Protein AF-A0AAW7JQ39-F1 (afdb_monomer)

Foldseek 3Di:
DDPPPPPDDPPLVVQQVVQQVVQVVVQLVCCQPVVADFKWKWFAAPVGIDIGGADDPDPVSRLVVVLVVCLVVVGQKMWTWHWDWDQDPVGIFIWIWIWMGGLPDQKTWIKIWTWDDDPGIDIDPDIDGPDIDGDSNNVNVD

Mean predicted aligned error: 6.23 Å

Solvent-accessible surface area (backbone atoms only — not comparable to full-atom values): 7954 Å² total; per-residue (Å²): 140,80,84,78,74,84,75,89,79,62,59,58,68,50,39,33,49,50,19,44,54,50,39,53,54,51,52,50,49,34,38,70,74,67,72,48,69,76,32,32,33,26,34,20,48,100,90,49,72,50,80,46,77,42,84,57,95,44,71,70,47,26,55,49,48,52,42,57,47,48,68,71,68,58,41,51,12,37,12,39,35,38,76,50,70,45,85,48,98,93,44,78,40,45,21,44,37,32,45,31,29,35,55,88,33,62,50,11,40,32,33,36,34,45,38,46,85,66,101,56,76,48,67,52,96,63,68,45,77,81,48,72,45,76,12,68,50,57,70,63,80,114

pLDDT: mean 87.96, std 15.37, range [36.03, 98.56]

Organism: NCBI:txid1720204

Secondary structure (DSSP, 8-state):
----------HHHHHHHHHHHHHHHHHHHHHHHHSS---EEEEEETTEEEEEE---SSHHHHHHHHHHHHHHH--SEEEEEEEEEEEETTEEEEEEEEEEEETT-SEEEEEEEEEE-SSS-EE-SS-EEEEEEE-TTTTT--

Structure (mmCIF, N/CA/C/O backbone):
data_AF-A0AAW7JQ39-F1
#
_entry.id   AF-A0AAW7JQ39-F1
#
loop_
_atom_site.group_PDB
_atom_site.id
_atom_site.type_symbol
_atom_site.label_atom_id
_atom_site.label_alt_id
_atom_site.label_comp_id
_atom_site.label_asym_id
_atom_site.label_entity_id
_atom_site.label_seq_id
_atom_site.pdbx_PDB_ins_code
_atom_site.Cartn_x
_atom_site.Cartn_y
_atom_site.Cartn_z
_atom_site.occupancy
_atom_site.B_iso_or_equiv
_atom_site.auth_seq_id
_atom_site.auth_comp_id
_atom_site.auth_asym_id
_atom_site.auth_atom_id
_atom_site.pdbx_PDB_model_num
ATOM 1 N N . MET A 1 1 ? -36.340 26.560 15.152 1.00 40.34 1 MET A N 1
ATOM 2 C CA . MET A 1 1 ? -34.928 26.516 15.577 1.00 40.34 1 MET A CA 1
ATOM 3 C C . MET A 1 1 ? -34.627 25.058 15.888 1.00 40.34 1 MET A C 1
ATOM 5 O O . MET A 1 1 ? -34.930 24.606 16.980 1.00 40.34 1 MET A O 1
ATOM 9 N N . TYR A 1 2 ? -34.197 24.289 14.887 1.00 36.03 2 TYR A N 1
ATOM 10 C CA . TYR A 1 2 ? -33.828 22.885 15.074 1.00 36.03 2 TYR A CA 1
ATOM 11 C C . TYR A 1 2 ? -32.311 22.805 14.972 1.00 36.03 2 TYR A C 1
ATOM 13 O O . TYR A 1 2 ? -31.742 23.132 13.934 1.00 36.03 2 TYR A O 1
ATOM 21 N N . ALA A 1 3 ? -31.673 22.457 16.087 1.00 42.00 3 ALA A N 1
ATOM 22 C CA . ALA A 1 3 ? -30.264 22.120 16.128 1.00 42.00 3 ALA A CA 1
ATOM 23 C C . ALA A 1 3 ? -30.098 20.755 15.454 1.00 42.00 3 ALA A C 1
ATOM 25 O O . ALA A 1 3 ? -30.417 19.719 16.038 1.00 42.00 3 ALA A O 1
ATOM 26 N N . THR A 1 4 ? -29.642 20.757 14.205 1.00 42.94 4 THR A N 1
ATOM 27 C CA . THR A 1 4 ? -29.185 19.540 13.539 1.00 42.94 4 THR A CA 1
ATOM 28 C C . THR A 1 4 ? -27.844 19.176 14.163 1.00 42.94 4 THR A C 1
ATOM 30 O O . THR A 1 4 ? -26.816 19.772 13.849 1.00 42.94 4 THR A O 1
ATOM 33 N N . SER A 1 5 ? -27.881 18.258 15.127 1.00 40.78 5 SER A N 1
ATOM 34 C CA . SER A 1 5 ? -26.688 17.678 15.737 1.00 40.78 5 SER A CA 1
ATOM 35 C C . SER A 1 5 ? -25.813 17.064 14.644 1.00 40.78 5 SER A C 1
ATOM 37 O O . SER A 1 5 ? -26.257 16.203 13.883 1.00 40.78 5 SER A O 1
ATOM 39 N N . ILE A 1 6 ? -24.578 17.544 14.562 1.00 48.19 6 ILE A N 1
ATOM 40 C CA . ILE A 1 6 ? -23.527 17.082 13.661 1.00 48.19 6 ILE A CA 1
ATOM 41 C C . ILE A 1 6 ? -23.001 15.764 14.244 1.00 48.19 6 ILE A C 1
ATOM 43 O O . ILE A 1 6 ? -21.984 15.736 14.924 1.00 48.19 6 ILE A O 1
ATOM 47 N N . ALA A 1 7 ? -23.739 14.670 14.072 1.00 40.75 7 ALA A N 1
ATOM 48 C CA . ALA A 1 7 ? -23.289 13.354 14.514 1.00 40.75 7 ALA A CA 1
ATOM 49 C C . ALA A 1 7 ? -22.471 12.682 13.399 1.00 40.75 7 ALA A C 1
ATOM 51 O O . ALA A 1 7 ? -22.976 11.898 12.603 1.00 40.75 7 ALA A O 1
ATOM 52 N N . THR A 1 8 ? -21.204 13.083 13.316 1.00 43.41 8 THR A N 1
ATOM 53 C CA . THR A 1 8 ? -20.002 12.242 13.165 1.00 43.41 8 THR A CA 1
ATOM 54 C C . THR A 1 8 ? -20.239 10.763 12.793 1.00 43.41 8 THR A C 1
ATOM 56 O O . THR A 1 8 ? -20.109 9.870 13.626 1.00 43.41 8 THR A O 1
ATOM 59 N N . HIS A 1 9 ? -20.576 10.477 11.532 1.00 37.62 9 HIS A N 1
ATOM 60 C CA . HIS A 1 9 ? -20.621 9.106 10.982 1.00 37.62 9 HIS A CA 1
ATOM 61 C C . HIS A 1 9 ? -20.105 9.022 9.529 1.00 37.62 9 HIS A C 1
ATOM 63 O O . HIS A 1 9 ? -20.469 8.127 8.775 1.00 37.62 9 HIS A O 1
ATOM 69 N N . ALA A 1 10 ? -19.232 9.959 9.137 1.00 47.06 10 ALA A N 1
ATOM 70 C CA . ALA A 1 10 ? -18.499 9.948 7.862 1.00 47.06 10 ALA A CA 1
ATOM 71 C C . ALA A 1 10 ? -17.000 9.596 8.022 1.00 47.06 10 ALA A C 1
ATOM 73 O O . ALA A 1 10 ? -16.282 9.487 7.032 1.00 47.06 10 ALA A O 1
ATOM 74 N N . MET A 1 11 ? -16.528 9.410 9.261 1.00 52.75 11 MET A N 1
ATOM 75 C CA . MET A 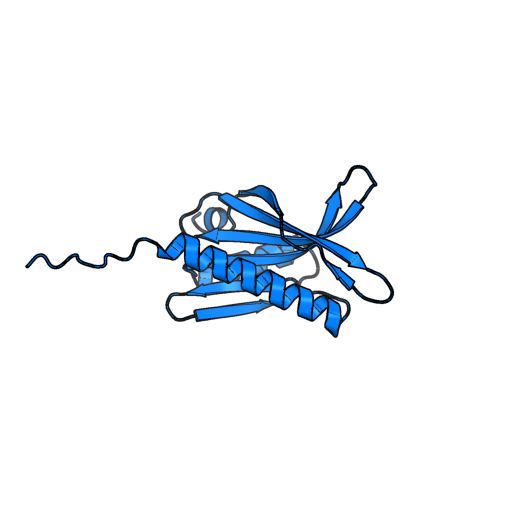1 11 ? -15.099 9.307 9.596 1.00 52.75 11 MET A CA 1
ATOM 76 C C . MET A 1 11 ? -14.368 8.077 9.024 1.00 52.75 11 MET A C 1
ATOM 78 O O . MET A 1 11 ? -13.239 8.258 8.578 1.00 52.75 11 MET A O 1
ATOM 82 N N . PRO A 1 12 ? -14.955 6.862 8.934 1.00 64.69 12 PRO A N 1
ATOM 83 C CA . PRO A 1 12 ? -14.198 5.694 8.472 1.00 64.69 12 PRO A CA 1
ATOM 84 C C . PRO A 1 12 ? -13.766 5.809 7.005 1.00 64.69 12 PRO A C 1
ATOM 86 O O . PRO A 1 12 ? -12.605 5.591 6.670 1.00 64.69 12 PRO A O 1
ATOM 89 N N . ALA A 1 13 ? -14.689 6.216 6.128 1.00 76.50 13 ALA A N 1
ATOM 90 C CA . ALA A 1 13 ? -14.415 6.331 4.697 1.00 76.50 13 ALA A CA 1
ATOM 91 C C . ALA A 1 13 ? -13.412 7.452 4.386 1.00 76.50 13 ALA A C 1
ATOM 93 O O . ALA A 1 13 ? -12.585 7.304 3.488 1.00 76.50 13 ALA A O 1
ATOM 94 N N . GLU A 1 14 ? -13.469 8.551 5.142 1.00 81.69 14 GLU A N 1
ATOM 95 C CA . GLU A 1 14 ? -12.544 9.669 4.984 1.00 81.69 14 GLU A CA 1
ATOM 96 C C . GLU A 1 14 ? -11.149 9.338 5.531 1.00 81.69 14 GLU A C 1
ATOM 98 O O . GLU A 1 14 ? -10.165 9.549 4.827 1.00 81.69 14 GLU A O 1
ATOM 103 N N . ALA A 1 15 ? -11.050 8.737 6.722 1.0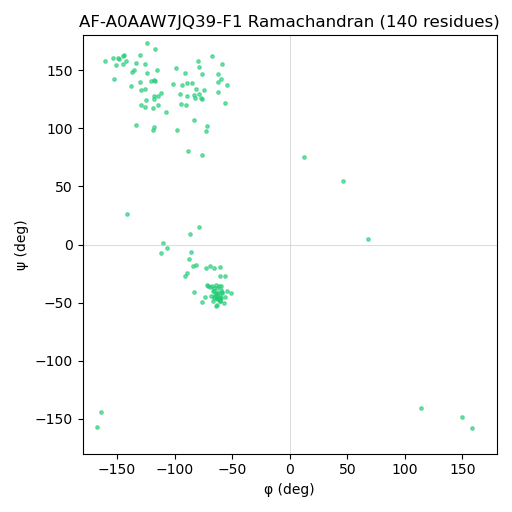0 83.75 15 ALA A N 1
ATOM 104 C CA . ALA A 1 15 ? -9.777 8.282 7.283 1.00 83.75 15 ALA A CA 1
ATOM 105 C C . ALA A 1 15 ? -9.089 7.257 6.368 1.00 83.75 15 ALA A C 1
ATOM 107 O O . ALA A 1 15 ? -7.887 7.340 6.131 1.00 83.75 15 ALA A O 1
ATOM 108 N N . LEU A 1 16 ? -9.856 6.328 5.789 1.00 89.12 16 LEU A N 1
ATOM 109 C CA . LEU A 1 16 ? -9.335 5.358 4.829 1.00 89.12 16 LEU A CA 1
ATOM 110 C C . LEU A 1 16 ? -8.818 6.032 3.553 1.00 89.12 16 LEU A C 1
ATOM 112 O O . LEU A 1 16 ? -7.748 5.681 3.061 1.00 89.12 16 LEU A O 1
ATOM 116 N N . ARG A 1 17 ? -9.567 7.003 3.016 1.00 88.88 17 ARG A N 1
ATOM 117 C CA . ARG A 1 17 ? -9.160 7.765 1.830 1.00 88.88 17 ARG A CA 1
ATOM 118 C C . ARG A 1 17 ? -7.859 8.524 2.086 1.00 88.88 17 ARG A C 1
ATOM 120 O O . ARG A 1 17 ? -6.931 8.400 1.295 1.00 88.88 17 ARG A O 1
ATOM 127 N N . ILE A 1 18 ? -7.780 9.233 3.212 1.00 88.44 18 ILE A N 1
ATOM 128 C CA . ILE A 1 18 ? -6.580 9.948 3.660 1.00 88.44 18 ILE A CA 1
ATOM 129 C C . ILE A 1 18 ? -5.399 8.975 3.771 1.00 88.44 18 ILE A C 1
ATOM 131 O O . ILE A 1 18 ? -4.352 9.226 3.176 1.00 88.44 18 ILE A O 1
ATOM 135 N N . ALA A 1 19 ? -5.570 7.834 4.448 1.00 92.62 19 ALA A N 1
ATOM 136 C CA . ALA A 1 19 ? -4.511 6.836 4.601 1.00 92.62 19 ALA A CA 1
ATOM 137 C C . ALA A 1 19 ? -3.964 6.355 3.246 1.00 92.62 19 ALA A C 1
ATOM 139 O O . ALA A 1 19 ? -2.750 6.290 3.058 1.00 92.62 19 ALA A O 1
ATOM 140 N N . VAL A 1 20 ? -4.848 6.051 2.290 1.00 95.06 20 VAL A N 1
ATOM 141 C CA . VAL A 1 20 ? -4.468 5.577 0.948 1.00 95.06 20 VAL A CA 1
ATOM 142 C C . VAL A 1 20 ? -3.773 6.670 0.132 1.00 95.06 20 VAL A C 1
ATOM 144 O O .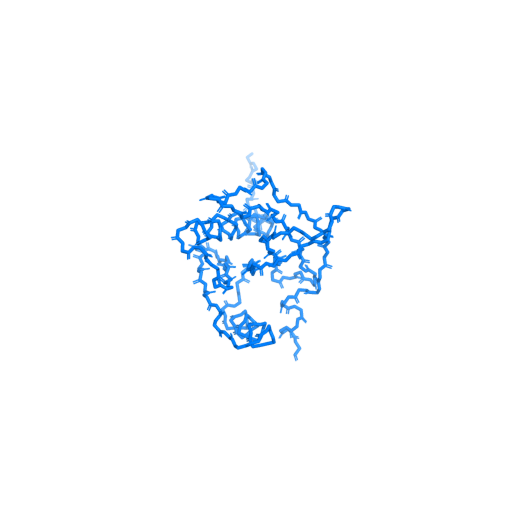 VAL A 1 20 ? -2.749 6.398 -0.499 1.00 95.06 20 VAL A O 1
ATOM 147 N N . ASP A 1 21 ? -4.296 7.898 0.154 1.00 93.62 21 ASP A N 1
ATOM 148 C CA . ASP A 1 21 ? -3.717 9.034 -0.572 1.00 93.62 21 ASP A CA 1
ATOM 149 C C . ASP A 1 21 ? -2.293 9.327 -0.065 1.00 93.62 21 ASP A C 1
ATOM 151 O O . ASP A 1 21 ? -1.354 9.436 -0.862 1.00 93.62 21 ASP A O 1
ATOM 155 N N . HIS A 1 22 ? -2.104 9.362 1.259 1.00 94.75 22 HIS A N 1
ATOM 156 C CA . HIS A 1 22 ? -0.785 9.537 1.870 1.00 94.75 22 HIS A CA 1
ATOM 157 C C . HIS A 1 22 ? 0.147 8.354 1.601 1.00 94.75 22 HIS A C 1
ATOM 159 O O . HIS A 1 22 ? 1.316 8.574 1.287 1.00 94.75 22 HIS A O 1
ATOM 165 N N . ALA A 1 23 ? -0.355 7.117 1.652 1.00 97.19 23 ALA A N 1
ATOM 166 C CA . ALA A 1 23 ? 0.455 5.932 1.386 1.00 97.19 23 ALA A CA 1
ATOM 167 C C . ALA A 1 23 ? 1.038 5.948 -0.032 1.00 97.19 23 ALA A C 1
ATOM 169 O O . ALA A 1 23 ? 2.234 5.724 -0.214 1.00 97.19 23 ALA A O 1
ATOM 170 N N . PHE A 1 24 ? 0.230 6.262 -1.050 1.00 97.88 24 PHE A N 1
ATOM 171 C CA . PHE A 1 24 ? 0.744 6.346 -2.417 1.00 97.88 24 PHE A CA 1
ATOM 172 C C . PHE A 1 24 ? 1.646 7.562 -2.640 1.00 97.88 24 PHE A C 1
ATOM 174 O O . PHE A 1 24 ? 2.614 7.448 -3.393 1.00 97.88 24 PHE A O 1
ATOM 181 N N . ALA A 1 25 ? 1.368 8.707 -2.012 1.00 96.88 25 ALA A N 1
ATOM 182 C CA . ALA A 1 25 ? 2.227 9.887 -2.119 1.00 96.88 25 ALA A CA 1
ATOM 183 C C . ALA A 1 25 ? 3.627 9.634 -1.533 1.00 96.88 25 ALA A C 1
ATOM 185 O O . ALA A 1 25 ? 4.634 9.938 -2.182 1.00 96.88 25 ALA A O 1
ATOM 186 N N . GLU A 1 26 ? 3.691 9.025 -0.349 1.00 97.56 26 GLU A N 1
ATOM 187 C CA . GLU A 1 26 ? 4.948 8.672 0.309 1.00 97.56 26 GLU A CA 1
ATOM 188 C C . GLU A 1 26 ? 5.693 7.594 -0.488 1.00 97.56 26 GLU A C 1
ATOM 190 O O . GLU A 1 26 ? 6.847 7.786 -0.864 1.00 97.56 26 GLU A O 1
ATOM 195 N N . ALA A 1 27 ? 5.015 6.514 -0.892 1.00 98.00 27 ALA A N 1
ATOM 196 C CA . ALA A 1 27 ? 5.654 5.430 -1.635 1.00 98.00 27 ALA A CA 1
ATOM 197 C C . ALA A 1 27 ? 6.205 5.876 -3.004 1.00 98.00 27 ALA A C 1
ATOM 199 O O . ALA A 1 27 ? 7.293 5.453 -3.407 1.00 98.00 27 ALA A O 1
ATOM 200 N N . ARG A 1 28 ? 5.499 6.775 -3.710 1.00 97.69 28 ARG A N 1
ATOM 201 C CA . ARG A 1 28 ? 6.022 7.431 -4.924 1.00 97.69 28 ARG A CA 1
ATOM 202 C C . ARG A 1 28 ? 7.299 8.207 -4.617 1.00 97.69 28 ARG A C 1
ATOM 204 O O . ARG A 1 28 ? 8.270 8.092 -5.363 1.00 97.69 28 ARG A O 1
ATOM 211 N N . SER A 1 29 ? 7.296 8.982 -3.534 1.00 96.81 29 SER A N 1
ATOM 212 C CA . SER A 1 29 ? 8.439 9.801 -3.125 1.00 96.81 29 SER A CA 1
ATOM 213 C C . SER A 1 29 ? 9.654 8.936 -2.784 1.00 96.81 29 SER A C 1
ATOM 215 O O . SER A 1 29 ? 10.752 9.238 -3.253 1.00 96.81 29 SER A O 1
ATOM 217 N N . CYS A 1 30 ? 9.462 7.813 -2.081 1.00 96.81 30 CYS A N 1
ATOM 218 C CA . CYS A 1 30 ? 10.528 6.848 -1.801 1.00 96.81 30 CYS A CA 1
ATOM 219 C C . CYS A 1 30 ? 11.124 6.254 -3.084 1.00 96.81 30 CYS A C 1
ATOM 221 O O . CYS A 1 30 ? 12.343 6.253 -3.248 1.00 96.81 30 CYS A O 1
ATOM 223 N N . LEU A 1 31 ? 10.293 5.791 -4.026 1.00 96.38 31 LEU A N 1
ATOM 224 C CA . LEU A 1 31 ? 10.798 5.224 -5.282 1.00 96.38 31 LEU A CA 1
ATOM 225 C C . LEU A 1 31 ? 11.544 6.267 -6.125 1.00 96.38 31 LEU A C 1
ATOM 227 O O . LEU A 1 31 ? 12.618 5.973 -6.645 1.00 96.38 31 LEU A O 1
ATOM 231 N N . ILE A 1 32 ? 11.020 7.491 -6.227 1.00 96.31 32 ILE A N 1
ATOM 232 C CA . ILE A 1 32 ? 11.667 8.576 -6.980 1.00 96.31 32 ILE A C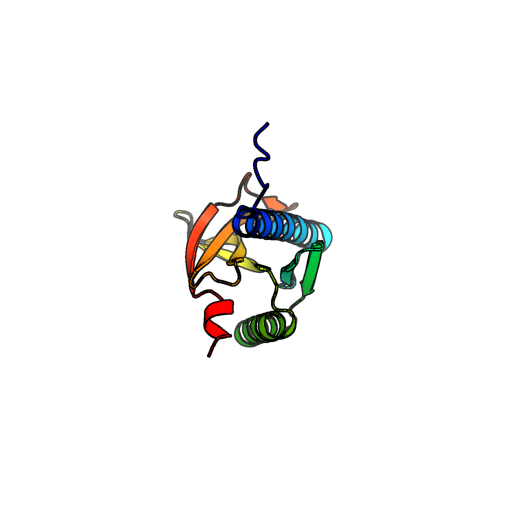A 1
ATOM 233 C C . ILE A 1 32 ? 12.993 8.994 -6.328 1.00 96.31 32 ILE A C 1
ATOM 235 O O . ILE A 1 32 ? 13.979 9.191 -7.036 1.00 96.31 32 ILE A O 1
ATOM 239 N N . GLY A 1 33 ? 13.023 9.151 -5.002 1.00 95.19 33 GLY A N 1
ATOM 240 C CA . GLY A 1 33 ? 14.182 9.677 -4.278 1.00 95.19 33 GLY A CA 1
ATOM 241 C C . GLY A 1 33 ? 15.258 8.634 -3.974 1.00 95.19 33 GLY A C 1
ATOM 242 O O . GLY A 1 33 ? 16.447 8.917 -4.108 1.00 95.19 33 GLY A O 1
ATOM 243 N N . CYS A 1 34 ? 14.850 7.428 -3.585 1.00 92.81 34 CYS A N 1
ATOM 244 C CA . CYS A 1 34 ? 15.740 6.375 -3.091 1.00 92.81 34 CYS A CA 1
ATOM 245 C C . CYS A 1 34 ? 15.852 5.173 -4.040 1.00 92.81 34 CYS A C 1
ATOM 247 O O . CYS A 1 34 ? 16.644 4.266 -3.782 1.00 92.81 34 CYS A O 1
ATOM 249 N N . GLY A 1 35 ? 15.053 5.115 -5.111 1.00 93.19 35 GLY A N 1
ATOM 250 C CA . GLY A 1 35 ? 15.060 4.005 -6.070 1.00 93.19 35 GLY A CA 1
ATOM 251 C C . GLY A 1 35 ? 14.550 2.673 -5.513 1.00 93.19 35 GLY A C 1
ATOM 252 O O . GLY A 1 35 ? 14.629 1.665 -6.208 1.00 93.19 35 GLY A O 1
ATOM 253 N N . SER A 1 36 ? 14.056 2.655 -4.275 1.00 93.06 36 SER A N 1
ATOM 254 C CA . SER A 1 36 ? 13.553 1.472 -3.579 1.00 93.06 36 SER A CA 1
ATOM 255 C C . SER A 1 36 ? 12.518 1.876 -2.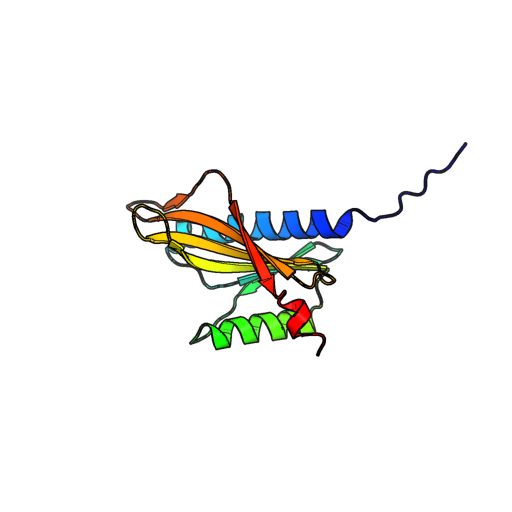531 1.00 93.06 36 SER A C 1
ATOM 257 O O . SER A 1 36 ? 12.463 3.036 -2.116 1.00 93.06 36 SER A O 1
ATOM 259 N N . LEU A 1 37 ? 11.696 0.913 -2.117 1.00 96.31 37 LEU A N 1
ATOM 260 C CA . LEU A 1 37 ? 10.666 1.096 -1.104 1.00 96.31 37 LEU A CA 1
ATOM 261 C C . LEU A 1 37 ? 10.859 0.079 0.022 1.00 96.31 37 LEU A C 1
ATOM 263 O O . LEU A 1 37 ? 10.848 -1.130 -0.216 1.00 96.31 37 LEU A O 1
ATOM 267 N N . VAL A 1 38 ? 10.975 0.569 1.254 1.00 97.00 38 VAL A N 1
ATOM 268 C CA . VAL A 1 38 ? 10.753 -0.259 2.444 1.00 97.00 38 VAL A CA 1
ATOM 269 C C . VAL A 1 38 ? 9.242 -0.308 2.682 1.00 97.00 38 VAL A C 1
ATOM 271 O O . VAL A 1 38 ? 8.628 0.756 2.743 1.00 97.00 38 VAL A O 1
ATOM 274 N N . PRO A 1 39 ? 8.611 -1.492 2.801 1.00 98.25 39 PRO A N 1
ATOM 275 C CA . PRO A 1 39 ? 7.186 -1.581 3.102 1.00 98.25 39 PRO A CA 1
ATOM 276 C C . PRO A 1 39 ? 6.836 -0.806 4.370 1.00 98.25 39 PRO A C 1
ATOM 278 O O . PRO A 1 39 ? 7.552 -0.904 5.365 1.00 98.25 39 PRO A O 1
ATOM 281 N N . PHE A 1 40 ? 5.730 -0.071 4.366 1.00 98.56 40 PHE A N 1
ATOM 282 C CA . PHE A 1 40 ? 5.321 0.740 5.511 1.00 98.56 40 PHE A CA 1
ATOM 283 C C . PHE A 1 40 ? 3.804 0.769 5.666 1.00 98.56 40 PHE A C 1
ATOM 285 O O . PHE A 1 40 ? 3.061 0.447 4.740 1.00 98.56 40 PHE A O 1
ATOM 292 N N . THR A 1 41 ? 3.341 1.160 6.848 1.00 98.25 41 THR A N 1
ATOM 293 C CA . THR A 1 41 ? 1.920 1.350 7.143 1.00 98.25 41 THR A CA 1
ATOM 294 C C . THR A 1 41 ? 1.655 2.801 7.514 1.00 98.25 41 THR A C 1
ATOM 296 O O . THR A 1 41 ? 2.300 3.328 8.419 1.00 98.25 41 THR A O 1
ATOM 299 N N . ILE A 1 42 ? 0.683 3.422 6.842 1.00 97.06 42 ILE A N 1
ATOM 300 C CA . ILE A 1 42 ? 0.022 4.636 7.329 1.00 97.06 42 ILE A CA 1
ATOM 301 C C . ILE A 1 42 ? -1.079 4.214 8.296 1.00 97.06 42 ILE A C 1
ATOM 303 O O . ILE A 1 42 ? -1.920 3.380 7.954 1.00 97.06 42 ILE A O 1
ATOM 307 N N . MET A 1 43 ? -1.089 4.796 9.486 1.00 94.19 43 MET A N 1
ATOM 308 C CA . MET A 1 43 ? -2.129 4.606 10.491 1.00 94.19 43 MET A CA 1
ATOM 309 C C . MET A 1 43 ? -2.864 5.920 10.692 1.00 94.19 43 MET A C 1
ATOM 311 O O . MET A 1 43 ? -2.237 6.896 11.085 1.00 94.19 43 MET A O 1
ATOM 315 N N . CYS A 1 44 ? -4.173 5.954 10.452 1.00 91.00 44 CYS A N 1
ATOM 316 C CA . CYS A 1 44 ? -4.981 7.136 10.741 1.00 91.00 44 CYS A CA 1
ATOM 317 C C . CYS A 1 44 ? -5.641 7.014 12.115 1.00 91.00 44 CYS A C 1
ATOM 319 O O . CYS A 1 44 ? -6.300 6.013 12.418 1.00 91.00 44 CYS A O 1
ATOM 321 N N . ALA A 1 45 ? -5.485 8.059 12.920 1.00 78.94 45 ALA A N 1
ATOM 322 C CA . ALA A 1 45 ? -6.130 8.252 14.209 1.00 78.94 45 ALA A CA 1
ATOM 323 C C . ALA A 1 45 ? -6.895 9.585 14.212 1.00 78.94 45 ALA A C 1
ATOM 325 O O . ALA A 1 45 ? -6.814 10.377 13.271 1.00 78.94 45 ALA A O 1
ATOM 326 N N . SER A 1 46 ? -7.651 9.844 15.277 1.00 72.44 46 SER A N 1
ATOM 327 C CA . SER A 1 46 ? -8.484 11.046 15.403 1.00 72.44 46 SER A CA 1
ATOM 328 C C . SER A 1 46 ? -7.707 12.373 15.349 1.00 72.44 46 SER A C 1
ATOM 330 O O . SER A 1 46 ? -8.309 13.418 15.112 1.00 72.44 46 SER A O 1
ATOM 332 N N . ASP A 1 47 ? -6.396 12.351 15.589 1.00 75.50 47 ASP A N 1
ATOM 333 C CA . ASP A 1 47 ? -5.495 13.506 15.653 1.00 75.50 47 ASP A CA 1
ATOM 334 C C . ASP A 1 47 ? -4.495 13.597 14.484 1.00 75.50 47 ASP A C 1
ATOM 336 O O . ASP A 1 47 ? -3.718 14.551 14.426 1.00 75.50 47 ASP A O 1
ATOM 340 N N . GLY A 1 48 ? -4.540 12.671 13.518 1.00 84.25 48 GLY A N 1
ATOM 341 C CA . GLY A 1 48 ? -3.660 12.704 12.351 1.00 84.25 48 GLY A CA 1
ATOM 342 C C . GLY A 1 48 ? -3.327 11.327 11.790 1.00 84.25 48 GLY A C 1
ATOM 343 O O . GLY A 1 48 ? -4.139 10.400 11.830 1.00 84.25 48 GLY A O 1
ATOM 344 N N . TYR A 1 49 ? -2.126 11.207 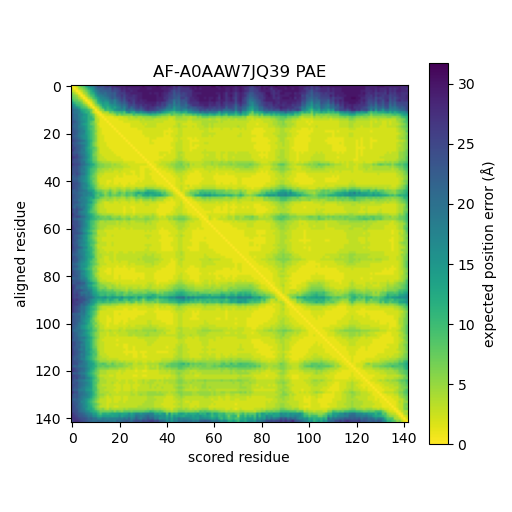11.223 1.00 88.94 49 TYR A N 1
ATOM 345 C CA . TYR A 1 49 ? -1.600 9.933 10.757 1.00 88.94 49 TYR A CA 1
ATOM 346 C C . TYR A 1 49 ? -0.131 9.747 11.130 1.00 88.94 49 TYR A C 1
ATOM 348 O O . TYR A 1 49 ? 0.642 10.704 11.132 1.00 88.94 49 TYR A O 1
ATOM 356 N N . ASP A 1 50 ? 0.242 8.493 11.361 1.00 93.56 50 ASP A N 1
ATOM 357 C CA . ASP A 1 50 ? 1.617 8.058 11.592 1.00 93.56 50 ASP A CA 1
ATOM 358 C C . ASP A 1 50 ? 2.085 7.129 10.472 1.00 93.56 50 ASP A C 1
ATOM 360 O O . ASP A 1 50 ? 1.287 6.392 9.884 1.00 93.56 50 ASP A O 1
ATOM 364 N N . ILE A 1 51 ? 3.392 7.140 10.200 1.00 95.69 51 ILE A N 1
ATOM 365 C CA . ILE A 1 51 ? 4.048 6.255 9.231 1.00 95.69 51 ILE A CA 1
ATOM 366 C C . ILE A 1 51 ? 4.998 5.331 9.983 1.00 95.69 51 ILE A C 1
ATOM 368 O O . ILE A 1 51 ? 5.856 5.795 10.733 1.00 95.69 51 ILE A O 1
AT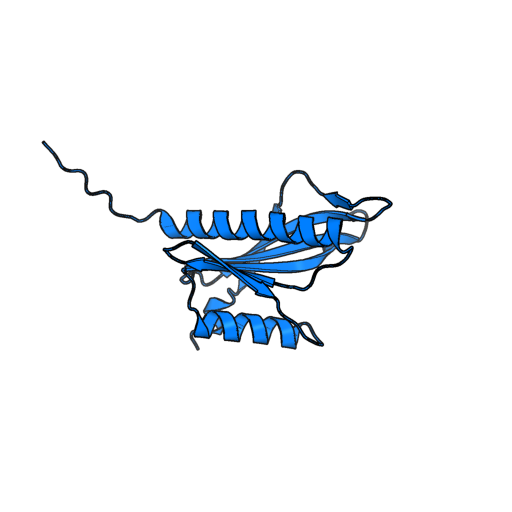OM 372 N N . VAL A 1 52 ? 4.874 4.024 9.763 1.00 97.69 52 VAL A N 1
ATOM 373 C CA . VAL A 1 52 ? 5.771 3.031 10.365 1.00 97.69 52 VAL A CA 1
ATOM 374 C C . VAL A 1 52 ? 6.317 2.100 9.294 1.00 97.69 52 VAL A C 1
ATOM 376 O O . VAL A 1 52 ? 5.561 1.399 8.626 1.00 97.69 52 VAL A O 1
ATOM 379 N N . GLU A 1 53 ? 7.639 2.071 9.154 1.00 97.88 53 GLU A N 1
ATOM 380 C CA . GLU A 1 53 ? 8.336 1.138 8.270 1.00 97.88 53 GLU A CA 1
ATOM 381 C C . GLU A 1 53 ? 8.405 -0.276 8.859 1.00 97.88 53 GLU A C 1
ATOM 383 O O . GLU A 1 53 ? 8.577 -0.480 10.064 1.00 97.88 53 GLU A O 1
ATOM 388 N N . HIS A 1 54 ? 8.357 -1.271 7.979 1.00 97.50 54 HIS A N 1
ATOM 389 C CA . HIS A 1 54 ? 8.412 -2.684 8.316 1.00 97.50 54 HIS A CA 1
ATOM 390 C C . HIS A 1 54 ? 9.637 -3.342 7.687 1.00 97.50 54 HIS A C 1
ATOM 392 O O . HIS A 1 54 ? 9.656 -3.725 6.517 1.00 97.50 54 HIS A O 1
ATOM 398 N N . HIS A 1 55 ? 10.659 -3.538 8.517 1.00 94.62 55 HIS A N 1
ATOM 399 C CA . HIS A 1 55 ? 11.883 -4.234 8.139 1.00 94.62 55 HIS A CA 1
ATOM 400 C C . HIS A 1 55 ? 11.738 -5.735 8.404 1.00 94.62 55 HIS A C 1
ATOM 402 O O . HIS A 1 55 ? 11.394 -6.159 9.508 1.00 94.62 55 HIS A O 1
ATOM 408 N N . GLY A 1 56 ? 12.023 -6.566 7.404 1.00 92.25 56 GLY A N 1
ATOM 409 C CA . GLY A 1 56 ? 11.899 -8.017 7.523 1.00 92.25 56 GLY A CA 1
ATOM 410 C C . GLY A 1 56 ? 12.704 -8.760 6.466 1.00 92.25 56 GLY A C 1
ATOM 411 O O . GLY A 1 56 ? 13.029 -8.217 5.415 1.00 92.25 56 GLY A O 1
ATOM 412 N N . ARG A 1 57 ? 13.039 -10.025 6.746 1.00 91.12 57 ARG A N 1
ATOM 413 C CA . ARG A 1 57 ? 13.762 -10.895 5.798 1.00 91.12 57 ARG A CA 1
ATOM 414 C C . ARG A 1 57 ? 12.823 -11.647 4.856 1.00 91.12 57 ARG A C 1
ATOM 416 O O . ARG A 1 57 ? 13.281 -12.264 3.899 1.00 91.12 57 ARG A O 1
ATOM 423 N N . SER A 1 58 ? 11.525 -11.635 5.147 1.00 94.19 58 SER A N 1
ATOM 424 C CA . SER A 1 58 ? 10.489 -12.309 4.374 1.00 94.19 58 SER A CA 1
ATOM 425 C C . SER A 1 58 ? 9.170 -11.542 4.444 1.00 94.19 58 SER A C 1
ATOM 427 O O . SER A 1 58 ? 8.925 -10.803 5.400 1.00 94.19 58 SER A O 1
ATOM 429 N N . ALA A 1 59 ? 8.275 -11.786 3.481 1.00 92.38 59 ALA A N 1
ATOM 430 C CA . ALA A 1 59 ? 6.915 -11.246 3.516 1.00 92.38 59 ALA A CA 1
ATOM 431 C C . ALA A 1 59 ? 6.202 -11.605 4.830 1.00 92.38 59 ALA A C 1
ATOM 433 O O . ALA A 1 59 ? 5.559 -10.761 5.443 1.00 92.38 59 ALA A O 1
ATOM 434 N N . ARG A 1 60 ? 6.382 -12.836 5.328 1.00 94.06 60 ARG A N 1
ATOM 435 C CA . ARG A 1 60 ? 5.794 -13.277 6.600 1.00 94.06 60 ARG A CA 1
ATOM 436 C C . ARG A 1 60 ? 6.262 -12.431 7.787 1.00 94.06 60 ARG A C 1
ATOM 438 O O . ARG A 1 60 ? 5.455 -12.152 8.671 1.00 94.06 60 ARG A O 1
ATOM 445 N N . ASP A 1 61 ? 7.535 -12.037 7.818 1.00 95.94 61 ASP A N 1
ATOM 446 C CA . ASP A 1 61 ? 8.060 -11.171 8.879 1.00 95.94 61 ASP A CA 1
ATOM 447 C C . ASP A 1 61 ? 7.444 -9.771 8.814 1.00 95.94 61 ASP A C 1
ATOM 449 O O . ASP A 1 61 ? 7.076 -9.223 9.852 1.00 95.94 61 ASP A O 1
ATOM 453 N N . ILE A 1 62 ? 7.272 -9.238 7.601 1.00 97.25 62 ILE A N 1
ATOM 454 C CA . ILE A 1 62 ? 6.641 -7.936 7.355 1.00 97.25 62 ILE A CA 1
ATOM 455 C C . ILE A 1 62 ? 5.174 -7.965 7.798 1.00 97.25 62 ILE A C 1
ATOM 457 O O . ILE A 1 62 ? 4.786 -7.172 8.649 1.00 97.25 62 ILE A O 1
ATOM 461 N N . TYR A 1 63 ? 4.374 -8.929 7.328 1.00 95.50 63 TYR A N 1
ATOM 462 C CA . TYR A 1 63 ? 2.966 -9.047 7.733 1.00 95.50 63 TYR A CA 1
ATOM 463 C C . TYR A 1 63 ? 2.799 -9.250 9.241 1.00 95.50 63 TYR A C 1
ATOM 465 O O . TYR A 1 63 ? 1.849 -8.730 9.823 1.00 95.50 63 TYR A O 1
ATOM 473 N N . ARG A 1 64 ? 3.709 -9.984 9.898 1.00 95.00 64 ARG A N 1
ATOM 474 C CA . ARG A 1 64 ? 3.710 -10.089 11.364 1.00 95.00 64 ARG A CA 1
ATOM 475 C C . ARG A 1 64 ? 3.956 -8.722 12.007 1.00 95.00 64 ARG A C 1
ATOM 477 O O . ARG A 1 64 ? 3.195 -8.341 12.885 1.00 95.00 64 ARG A O 1
ATOM 484 N N . SER A 1 65 ? 4.949 -7.969 11.531 1.00 96.75 65 SER A N 1
ATOM 485 C CA . SER A 1 65 ? 5.244 -6.619 12.029 1.00 96.75 65 SER A CA 1
ATOM 486 C C . SER A 1 65 ? 4.059 -5.658 11.872 1.00 96.75 65 SER A C 1
ATOM 488 O O . SER A 1 65 ? 3.749 -4.927 12.811 1.00 96.75 65 SER A O 1
ATOM 490 N N . VAL A 1 66 ? 3.355 -5.700 10.734 1.00 97.00 66 VAL A N 1
ATOM 491 C CA . VAL A 1 66 ? 2.132 -4.909 10.509 1.00 97.00 66 VAL A CA 1
ATOM 492 C C . VAL A 1 66 ? 1.044 -5.303 11.509 1.00 97.00 66 VAL A C 1
ATOM 494 O O . VAL A 1 66 ? 0.442 -4.444 12.141 1.00 97.00 66 VAL A O 1
ATOM 497 N N . ARG A 1 67 ? 0.806 -6.602 11.719 1.00 94.75 67 ARG A N 1
ATOM 498 C CA . ARG A 1 67 ? -0.205 -7.071 12.683 1.00 94.75 67 ARG A CA 1
ATOM 499 C C . ARG A 1 67 ? 0.118 -6.632 14.107 1.00 94.75 67 ARG A C 1
ATOM 501 O O . ARG A 1 67 ? -0.758 -6.098 14.779 1.00 94.75 67 ARG A O 1
ATOM 508 N N . ASP A 1 68 ? 1.364 -6.802 14.543 1.00 94.62 68 ASP A N 1
ATOM 509 C CA . ASP A 1 68 ? 1.812 -6.399 15.880 1.00 94.62 68 ASP A CA 1
ATOM 510 C C . ASP A 1 68 ? 1.657 -4.883 16.093 1.00 94.62 68 ASP A C 1
ATOM 512 O O . ASP A 1 68 ? 1.303 -4.435 17.186 1.00 94.62 68 ASP A O 1
ATOM 516 N N . LEU A 1 69 ? 1.889 -4.086 15.043 1.00 95.38 69 LEU A N 1
ATOM 517 C CA . LEU A 1 69 ? 1.621 -2.649 15.030 1.00 95.38 69 LEU A CA 1
ATOM 518 C C . LEU A 1 69 ? 0.121 -2.361 15.212 1.00 95.38 69 LEU A C 1
ATOM 520 O O . LEU A 1 69 ? -0.249 -1.630 16.127 1.00 95.38 69 LEU A O 1
ATOM 524 N N . LEU A 1 70 ? -0.748 -2.977 14.406 1.00 94.25 70 LEU A N 1
ATOM 525 C CA . LEU A 1 70 ? -2.197 -2.744 14.468 1.00 94.25 70 LEU A CA 1
ATOM 526 C C . LEU A 1 70 ? -2.820 -3.181 15.806 1.00 94.25 70 LEU A C 1
ATOM 528 O O . LEU A 1 70 ? -3.726 -2.509 16.297 1.00 94.25 70 LEU A O 1
ATOM 532 N N . VAL A 1 71 ? -2.324 -4.263 16.425 1.00 92.94 71 VAL A N 1
ATOM 533 C CA . VAL A 1 71 ? -2.730 -4.703 17.779 1.00 92.94 71 VAL A CA 1
ATOM 534 C C . VAL A 1 71 ? -2.431 -3.624 18.817 1.00 92.94 71 VAL A C 1
ATOM 536 O O . VAL A 1 71 ? -3.243 -3.372 19.712 1.00 92.94 71 VAL A O 1
ATOM 539 N N . ARG A 1 72 ? -1.235 -3.034 18.723 1.00 92.81 72 ARG A N 1
ATOM 540 C CA . ARG A 1 72 ? -0.702 -2.102 19.714 1.00 92.81 72 ARG A CA 1
ATOM 541 C C . ARG A 1 72 ? -1.349 -0.729 19.602 1.00 92.81 72 ARG A C 1
ATOM 543 O O . ARG A 1 72 ? -1.821 -0.214 20.609 1.00 92.81 72 ARG A O 1
ATOM 550 N N . GLU A 1 73 ? -1.394 -0.182 18.391 1.00 92.38 73 GLU A N 1
ATOM 551 C CA . GLU A 1 73 ? -1.807 1.206 18.151 1.00 92.38 73 GLU A CA 1
ATOM 552 C C . GLU A 1 73 ? -3.317 1.343 17.933 1.00 92.38 73 GLU A C 1
ATOM 554 O O . GLU A 1 73 ? -3.892 2.394 18.197 1.00 92.38 73 GLU A O 1
ATOM 559 N N . LYS A 1 74 ? -3.987 0.271 17.482 1.00 89.88 74 LYS A N 1
ATOM 560 C CA . LYS A 1 74 ? -5.435 0.235 17.218 1.00 89.88 74 LYS A CA 1
ATOM 561 C C . LYS A 1 74 ? -5.927 1.456 16.417 1.00 89.88 74 LYS A C 1
ATOM 563 O O . LYS A 1 74 ? -6.867 2.116 16.864 1.00 89.88 74 LYS A O 1
ATOM 568 N N . PRO A 1 75 ? -5.364 1.765 15.236 1.00 92.31 75 PRO A N 1
ATOM 569 C CA . PRO A 1 75 ? -5.785 2.930 14.456 1.00 92.31 75 PRO A CA 1
ATOM 570 C C . PRO A 1 75 ? -7.213 2.782 13.914 1.00 92.31 75 PRO A C 1
ATOM 572 O O . PRO A 1 75 ? -7.766 1.680 13.902 1.00 92.31 75 PRO A O 1
ATOM 575 N N . GLU A 1 76 ? -7.838 3.889 13.503 1.00 92.25 76 GLU A N 1
ATOM 576 C CA . GLU A 1 76 ? -9.192 3.892 12.920 1.00 92.25 76 GLU A CA 1
ATOM 577 C C . GLU A 1 76 ? -9.203 3.303 11.508 1.00 92.25 76 GLU A C 1
ATOM 579 O O . GLU A 1 76 ? -10.149 2.609 11.128 1.00 92.25 76 GLU A O 1
ATOM 584 N N . ALA A 1 77 ? -8.129 3.539 10.757 1.00 93.88 77 ALA A N 1
ATOM 585 C CA . ALA A 1 77 ? -7.864 2.932 9.463 1.00 93.88 77 ALA A CA 1
ATOM 586 C C . ALA A 1 77 ? -6.361 2.696 9.288 1.00 93.88 77 ALA A C 1
ATOM 588 O O . ALA A 1 77 ? -5.540 3.394 9.891 1.00 93.88 77 ALA A O 1
ATOM 589 N N . TYR A 1 78 ? -6.005 1.731 8.443 1.00 96.19 78 TYR A N 1
ATOM 590 C CA . TYR A 1 78 ? -4.628 1.545 7.992 1.00 96.19 78 TYR A CA 1
ATOM 591 C C . TYR A 1 78 ? -4.540 1.538 6.468 1.00 96.19 78 TYR A C 1
ATOM 593 O O . TYR A 1 78 ? -5.501 1.177 5.787 1.00 96.19 78 TYR A O 1
ATOM 601 N N . ALA A 1 79 ? -3.360 1.878 5.959 1.00 97.69 79 ALA A N 1
ATOM 602 C CA . ALA A 1 79 ? -2.937 1.630 4.590 1.00 97.69 79 ALA A CA 1
ATOM 603 C C . ALA A 1 79 ? -1.516 1.050 4.616 1.00 97.69 79 ALA A C 1
ATOM 605 O O . ALA A 1 79 ? -0.544 1.768 4.845 1.00 97.69 79 ALA A O 1
ATOM 606 N N . PHE A 1 80 ? -1.405 -0.263 4.425 1.00 98.31 80 PHE A N 1
ATOM 607 C CA . PHE A 1 80 ? -0.137 -0.980 4.333 1.00 98.31 80 PHE A CA 1
ATOM 608 C C . PHE A 1 80 ? 0.296 -1.009 2.871 1.00 98.31 80 PHE A C 1
ATOM 610 O O . PHE A 1 80 ? -0.437 -1.526 2.031 1.00 98.31 80 PHE A O 1
ATOM 617 N N . VAL A 1 81 ? 1.460 -0.441 2.563 1.00 98.31 81 VAL A N 1
ATOM 618 C CA . VAL A 1 81 ? 1.967 -0.306 1.196 1.00 98.31 81 VAL A CA 1
ATOM 619 C C . VAL A 1 81 ? 3.307 -1.003 1.014 1.00 98.31 81 VAL A C 1
ATOM 621 O O . VAL A 1 81 ? 4.182 -0.975 1.882 1.00 98.31 81 VAL A O 1
ATOM 624 N N . TYR A 1 82 ? 3.459 -1.643 -0.139 1.00 97.94 82 TYR A N 1
ATOM 625 C CA . TYR A 1 82 ? 4.669 -2.335 -0.557 1.00 97.94 82 TYR A CA 1
ATOM 626 C C . TYR A 1 82 ? 4.827 -2.285 -2.078 1.00 97.94 82 TYR A C 1
ATOM 628 O O . TYR A 1 82 ? 3.876 -2.040 -2.821 1.00 97.94 82 TYR A O 1
ATOM 636 N N . ASP A 1 83 ? 6.056 -2.506 -2.534 1.00 96.50 83 ASP A N 1
ATOM 637 C CA . ASP A 1 83 ? 6.393 -2.590 -3.950 1.00 96.50 83 ASP A CA 1
ATOM 638 C C . ASP A 1 83 ? 6.256 -4.041 -4.418 1.00 96.50 83 ASP A C 1
ATOM 640 O O . ASP A 1 83 ? 6.606 -4.982 -3.699 1.00 96.50 83 ASP A O 1
ATOM 644 N N . GLY A 1 84 ? 5.711 -4.228 -5.612 1.00 94.31 84 GLY A N 1
ATOM 645 C CA . GLY A 1 84 ? 5.418 -5.539 -6.162 1.00 94.31 84 GLY A CA 1
ATOM 646 C C . GLY A 1 84 ? 5.093 -5.483 -7.647 1.00 94.31 84 GLY A C 1
ATOM 647 O O . GLY A 1 84 ? 5.477 -4.562 -8.365 1.00 94.31 84 GLY A O 1
ATOM 648 N N . PHE A 1 85 ? 4.376 -6.501 -8.117 1.00 93.44 85 PHE A N 1
ATOM 649 C CA . PHE A 1 85 ? 4.000 -6.638 -9.519 1.00 93.44 85 PHE A CA 1
ATOM 650 C C . PHE A 1 85 ? 2.535 -7.039 -9.639 1.00 93.44 85 PHE A C 1
ATOM 652 O O . PHE A 1 85 ? 2.005 -7.739 -8.775 1.00 93.44 85 PHE A O 1
ATOM 659 N N . VAL A 1 86 ? 1.901 -6.625 -10.732 1.00 90.94 86 VAL A N 1
ATOM 660 C CA . VAL A 1 86 ? 0.582 -7.119 -11.137 1.00 90.94 86 VAL A CA 1
ATOM 661 C C . VAL A 1 86 ? 0.620 -7.677 -12.549 1.00 90.94 86 VAL A C 1
ATOM 663 O O . VAL A 1 86 ? 1.374 -7.199 -13.405 1.00 90.94 86 VAL A O 1
ATOM 666 N N . ASP A 1 87 ? -0.214 -8.686 -12.773 1.00 89.12 87 ASP A N 1
ATOM 667 C CA . ASP A 1 87 ? -0.380 -9.328 -14.070 1.00 89.12 87 ASP A CA 1
ATOM 668 C C . ASP A 1 87 ? -1.276 -8.465 -14.957 1.00 89.12 87 ASP A C 1
ATOM 670 O O . ASP A 1 87 ? -2.366 -8.044 -14.566 1.00 89.12 87 ASP A O 1
ATOM 674 N N . VAL A 1 88 ? -0.798 -8.202 -16.164 1.00 82.06 88 VAL A N 1
ATOM 675 C CA . VAL A 1 88 ? -1.515 -7.517 -17.237 1.00 82.06 88 VAL A CA 1
ATOM 676 C C . VAL A 1 88 ? -1.386 -8.345 -18.512 1.00 82.06 88 VAL A C 1
ATOM 678 O O . VAL A 1 88 ? -0.490 -9.176 -18.638 1.00 82.06 88 VAL A O 1
ATOM 681 N N . ASP A 1 89 ? -2.236 -8.099 -19.507 1.00 82.06 89 ASP A N 1
ATOM 682 C CA . ASP A 1 89 ? -2.206 -8.867 -20.764 1.00 82.06 89 ASP A CA 1
ATOM 683 C C . ASP A 1 89 ? -0.828 -8.8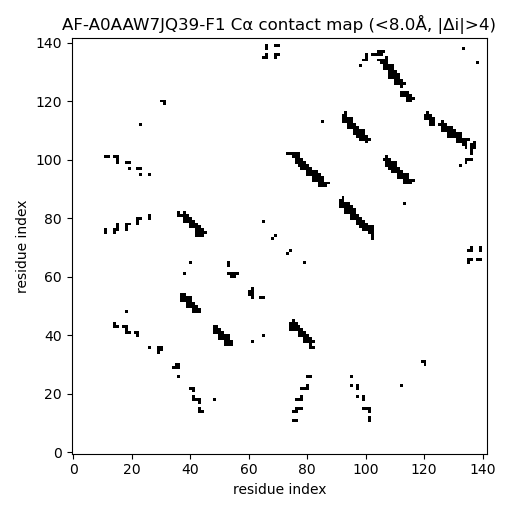39 -21.460 1.00 82.06 89 ASP A C 1
ATOM 685 O O . ASP A 1 89 ? -0.450 -9.772 -22.165 1.00 82.06 89 ASP A O 1
ATOM 689 N N . ALA A 1 90 ? -0.049 -7.776 -21.237 1.00 78.19 90 ALA A N 1
ATOM 690 C CA . ALA A 1 90 ? 1.301 -7.598 -21.771 1.00 78.19 90 ALA A CA 1
ATOM 691 C C . ALA A 1 90 ? 2.426 -8.214 -20.901 1.00 78.19 90 ALA A C 1
ATOM 693 O O . ALA A 1 90 ? 3.600 -7.951 -21.168 1.00 78.19 90 ALA A O 1
ATOM 694 N N . GLY A 1 91 ? 2.099 -8.993 -19.863 1.00 85.25 91 GLY A N 1
ATOM 695 C CA . GLY A 1 91 ? 3.049 -9.594 -18.919 1.00 85.25 91 GLY A CA 1
ATOM 696 C C . GLY A 1 91 ? 2.911 -9.029 -17.504 1.00 85.25 91 GLY A C 1
ATOM 697 O O . GLY A 1 91 ? 1.812 -8.774 -17.032 1.00 85.25 91 GLY A O 1
ATOM 698 N N . HIS A 1 92 ? 4.025 -8.816 -16.807 1.00 86.75 92 HIS A N 1
ATOM 699 C CA . HIS A 1 92 ? 4.012 -8.232 -15.462 1.00 86.75 92 HIS A CA 1
ATOM 700 C C . HIS A 1 92 ? 4.389 -6.750 -15.521 1.00 86.75 92 HIS A C 1
ATOM 702 O O . HIS A 1 92 ? 5.329 -6.373 -16.225 1.00 86.75 92 HIS A O 1
ATOM 708 N N . THR A 1 93 ? 3.693 -5.908 -14.759 1.00 90.56 93 THR A N 1
ATOM 709 C CA . THR A 1 93 ? 4.088 -4.508 -14.545 1.00 90.56 93 THR A CA 1
ATOM 710 C C . THR A 1 93 ? 4.396 -4.266 -13.077 1.00 90.56 93 THR A C 1
ATOM 712 O O . THR A 1 93 ? 3.703 -4.790 -12.206 1.00 90.56 93 THR A O 1
ATOM 715 N N . GLY A 1 94 ? 5.432 -3.465 -12.808 1.00 95.19 94 GLY A N 1
ATOM 716 C CA . GLY A 1 94 ? 5.713 -2.981 -11.458 1.00 95.19 94 GLY A CA 1
ATOM 717 C C . GLY A 1 94 ? 4.528 -2.173 -10.941 1.00 95.19 94 GLY A C 1
ATOM 718 O O . GLY A 1 94 ? 3.862 -1.470 -11.712 1.00 95.19 94 GLY A O 1
ATOM 719 N N . ALA A 1 95 ? 4.224 -2.311 -9.657 1.00 97.06 95 ALA A N 1
ATOM 720 C CA . ALA A 1 95 ? 3.141 -1.577 -9.037 1.00 97.06 95 ALA A CA 1
ATOM 721 C C . ALA A 1 95 ? 3.380 -1.363 -7.546 1.00 97.06 95 ALA A C 1
ATOM 723 O O . ALA A 1 95 ? 3.833 -2.255 -6.833 1.00 97.06 95 ALA A O 1
ATOM 724 N N . LEU A 1 96 ? 2.979 -0.186 -7.074 1.00 98.12 96 LEU A N 1
ATOM 725 C CA . LEU A 1 96 ? 2.764 0.042 -5.655 1.00 98.12 96 LEU A CA 1
ATOM 726 C C . LEU A 1 96 ? 1.435 -0.608 -5.273 1.00 98.12 96 LEU A C 1
ATOM 728 O O . LEU A 1 96 ? 0.404 -0.318 -5.885 1.00 98.12 96 LEU A O 1
ATOM 732 N N . ILE A 1 97 ? 1.458 -1.481 -4.276 1.00 97.75 97 ILE A N 1
ATOM 733 C CA . ILE A 1 97 ? 0.287 -2.207 -3.787 1.00 97.75 97 ILE A CA 1
ATOM 734 C C . ILE A 1 97 ? -0.029 -1.691 -2.392 1.00 97.75 97 ILE A C 1
ATOM 736 O O . ILE A 1 97 ? 0.857 -1.610 -1.549 1.00 97.75 97 ILE A O 1
ATOM 740 N N . CYS A 1 98 ? -1.288 -1.337 -2.159 1.00 98.00 98 CYS A N 1
ATOM 741 C CA . CYS A 1 98 ? -1.785 -0.828 -0.894 1.00 98.00 98 CYS A CA 1
ATOM 742 C C . CYS A 1 98 ? -2.978 -1.668 -0.423 1.00 98.00 98 CYS A C 1
ATOM 744 O O . CYS A 1 98 ? -4.016 -1.728 -1.083 1.00 98.00 98 CYS A O 1
ATOM 746 N N . GLU A 1 99 ? -2.830 -2.308 0.732 1.00 97.56 99 GLU A N 1
ATOM 747 C CA . GLU A 1 99 ? -3.915 -2.951 1.467 1.00 97.56 99 GLU A CA 1
ATOM 748 C C . GLU A 1 99 ? -4.445 -1.979 2.508 1.00 97.56 99 GLU A C 1
ATOM 750 O O . GLU A 1 99 ? -3.697 -1.547 3.384 1.00 97.56 99 GLU A O 1
ATOM 755 N N . ALA A 1 100 ? -5.729 -1.639 2.430 1.00 96.88 100 ALA A N 1
ATOM 756 C CA . ALA A 1 100 ? -6.304 -0.634 3.312 1.00 96.88 100 ALA A CA 1
ATOM 757 C C . ALA A 1 100 ? -7.683 -1.041 3.834 1.00 96.88 100 ALA A C 1
ATOM 759 O O . ALA A 1 100 ? -8.523 -1.532 3.075 1.00 96.88 100 ALA A O 1
ATOM 760 N N . ALA A 1 101 ? -7.926 -0.824 5.125 1.00 95.50 101 ALA A N 1
ATOM 761 C CA . ALA A 1 101 ? -9.202 -1.127 5.774 1.00 95.50 101 ALA A CA 1
ATOM 762 C C . ALA A 1 101 ? -9.470 -0.191 6.956 1.00 95.50 101 ALA A C 1
ATOM 764 O O . ALA A 1 101 ? -8.529 0.299 7.590 1.00 95.50 101 ALA A O 1
ATOM 765 N N . CYS A 1 102 ? -10.744 0.009 7.294 1.00 93.69 102 CYS A N 1
ATOM 766 C CA . CYS A 1 102 ? -11.136 0.564 8.586 1.00 93.69 102 CYS A CA 1
ATOM 767 C C . CYS A 1 102 ? -11.101 -0.522 9.672 1.00 93.69 102 CYS A C 1
ATOM 769 O O . CYS A 1 102 ? -11.201 -1.712 9.376 1.00 93.69 102 CYS A O 1
ATOM 771 N N . ARG A 1 103 ? -10.990 -0.118 10.944 1.00 89.50 103 ARG A N 1
ATOM 772 C CA . ARG A 1 103 ? -10.868 -1.029 12.101 1.00 89.50 103 ARG A CA 1
ATOM 773 C C . ARG A 1 103 ? -11.935 -2.123 12.148 1.00 89.50 103 ARG A C 1
ATOM 775 O O . ARG A 1 103 ? -11.628 -3.274 12.441 1.00 89.50 103 ARG A O 1
ATOM 782 N N . GLU A 1 104 ? -13.169 -1.752 11.835 1.00 88.44 104 GLU A N 1
ATOM 783 C CA . GLU A 1 104 ? -14.330 -2.645 11.892 1.00 88.44 104 GLU A CA 1
ATOM 784 C C . GLU A 1 104 ? -14.515 -3.476 10.609 1.00 88.44 104 GLU A C 1
ATOM 786 O O . GLU A 1 104 ? -15.367 -4.367 10.557 1.00 88.44 104 GLU A O 1
ATOM 791 N N . ASP A 1 105 ? -13.722 -3.217 9.563 1.00 90.50 105 ASP A N 1
ATOM 792 C CA . ASP A 1 105 ? -13.851 -3.926 8.297 1.00 90.50 105 ASP A CA 1
ATOM 793 C C . ASP A 1 105 ? -13.235 -5.323 8.392 1.00 90.50 105 ASP A C 1
ATOM 795 O O . ASP A 1 105 ? -12.051 -5.513 8.685 1.00 90.50 105 ASP A O 1
ATOM 799 N N . SER A 1 106 ? -14.032 -6.330 8.038 1.00 91.62 106 SER A N 1
ATOM 800 C CA . SER A 1 106 ? -13.550 -7.710 7.895 1.00 91.62 106 SER A CA 1
ATOM 801 C C . SER A 1 106 ? -12.683 -7.922 6.645 1.00 91.62 106 SER A C 1
ATOM 803 O O . SER A 1 106 ? -11.893 -8.870 6.593 1.00 91.62 106 SER A O 1
ATOM 805 N N . MET A 1 107 ? -12.799 -7.027 5.660 1.00 94.25 107 MET A N 1
ATOM 806 C CA . MET A 1 107 ? -12.114 -7.082 4.371 1.00 94.25 107 MET A CA 1
ATOM 807 C C . MET A 1 107 ? -11.350 -5.780 4.117 1.00 94.25 107 MET A C 1
ATOM 809 O O . MET A 1 107 ? -11.905 -4.700 4.275 1.00 94.25 107 MET A O 1
ATOM 813 N N . ALA A 1 108 ? -10.098 -5.888 3.684 1.00 95.94 108 ALA A N 1
ATOM 814 C CA . ALA A 1 108 ? -9.307 -4.773 3.184 1.00 95.94 108 ALA A CA 1
ATOM 815 C C . ALA A 1 108 ? -9.471 -4.631 1.672 1.00 95.94 108 ALA A C 1
ATOM 817 O O . ALA A 1 108 ? -9.609 -5.621 0.951 1.00 95.94 108 ALA A O 1
ATOM 818 N N . ARG A 1 109 ? -9.407 -3.397 1.178 1.00 95.94 109 ARG A N 1
ATOM 819 C CA . ARG A 1 109 ? -9.324 -3.092 -0.251 1.00 95.94 109 ARG A CA 1
ATOM 820 C C . ARG A 1 109 ? -7.880 -3.242 -0.705 1.00 95.94 109 ARG A C 1
ATOM 822 O O . ARG A 1 109 ? -6.979 -2.726 -0.051 1.00 95.94 109 ARG A O 1
ATOM 829 N N . LEU A 1 110 ? -7.686 -3.918 -1.833 1.00 96.25 110 LEU A N 1
ATOM 830 C CA . LEU A 1 110 ? -6.394 -4.030 -2.496 1.00 96.25 110 LEU A CA 1
ATOM 831 C C . LEU A 1 110 ? -6.331 -2.987 -3.613 1.00 96.25 110 LEU A C 1
ATOM 833 O O . LEU A 1 110 ? -6.895 -3.171 -4.694 1.00 96.25 110 LEU A O 1
ATOM 837 N N . MET A 1 111 ? -5.692 -1.865 -3.316 1.00 96.56 111 MET A N 1
ATOM 838 C CA . MET A 1 111 ? -5.476 -0.756 -4.234 1.00 96.56 111 MET A CA 1
ATOM 839 C C . MET A 1 111 ? -4.115 -0.924 -4.903 1.00 96.56 111 MET A C 1
ATOM 841 O O . MET A 1 111 ? -3.127 -1.243 -4.248 1.00 96.56 111 MET A O 1
ATOM 845 N N . VAL A 1 112 ? -4.042 -0.687 -6.205 1.00 96.44 112 VAL A N 1
ATOM 846 C CA . VAL A 1 112 ? -2.819 -0.860 -6.986 1.00 96.44 112 VAL A CA 1
ATOM 847 C C . VAL A 1 112 ? -2.565 0.392 -7.797 1.00 96.44 112 VAL A C 1
ATOM 849 O O . VAL A 1 112 ? -3.460 0.903 -8.466 1.00 96.44 112 VAL A O 1
ATOM 852 N N . LEU A 1 113 ? -1.329 0.867 -7.763 1.00 97.31 113 LEU A N 1
ATOM 853 C CA . LEU A 1 113 ? -0.848 1.943 -8.604 1.00 97.31 113 LEU A CA 1
ATOM 854 C C . LEU A 1 113 ? 0.295 1.421 -9.489 1.00 97.31 113 LEU A C 1
ATOM 856 O O . LEU A 1 113 ? 1.441 1.346 -9.032 1.00 97.31 113 LEU A O 1
ATOM 860 N N . PRO A 1 114 ? 0.000 1.066 -10.751 1.00 96.25 114 PRO A N 1
ATOM 861 C CA . PRO A 1 114 ? 1.013 0.621 -11.697 1.00 96.25 114 PRO A CA 1
ATOM 862 C C . PRO A 1 114 ? 2.054 1.704 -11.977 1.00 96.25 114 PRO A C 1
ATOM 864 O O . PRO A 1 114 ? 1.737 2.897 -12.037 1.00 96.25 114 PRO A O 1
ATOM 867 N N . TYR A 1 115 ? 3.291 1.281 -12.212 1.00 95.75 115 TYR A N 1
ATOM 868 C CA . TYR A 1 115 ? 4.369 2.156 -12.645 1.00 95.75 115 TYR A CA 1
ATOM 869 C C . TYR A 1 115 ? 5.316 1.455 -13.626 1.00 95.75 115 TYR A C 1
ATOM 871 O O . TYR A 1 115 ? 5.351 0.230 -13.753 1.00 95.75 115 TYR A O 1
ATOM 879 N N . ARG A 1 116 ? 6.113 2.259 -14.333 1.00 94.25 116 ARG A N 1
ATOM 880 C CA . ARG A 1 116 ? 7.236 1.814 -15.163 1.00 94.25 116 ARG A CA 1
ATOM 881 C C . ARG A 1 116 ? 8.529 2.400 -14.613 1.00 94.25 116 ARG A C 1
ATOM 883 O O . ARG A 1 116 ? 8.637 3.618 -14.469 1.00 94.25 116 ARG A O 1
ATOM 890 N N . ALA A 1 117 ? 9.495 1.534 -14.324 1.00 92.75 117 ALA A N 1
ATOM 891 C CA . ALA A 1 117 ? 10.860 1.934 -14.007 1.00 92.75 117 ALA A CA 1
ATOM 892 C C . ALA A 1 117 ? 11.664 2.127 -15.305 1.00 92.75 117 ALA A C 1
ATOM 894 O O . ALA A 1 117 ? 11.539 1.350 -16.252 1.00 92.75 117 ALA A O 1
ATOM 895 N N . GLY A 1 118 ? 12.485 3.172 -15.349 1.00 89.88 118 GLY A N 1
ATOM 896 C CA . GLY A 1 118 ? 13.341 3.527 -16.479 1.00 89.88 118 GLY A CA 1
ATOM 897 C C . GLY A 1 118 ? 14.408 4.521 -16.025 1.00 89.88 118 GLY A C 1
ATOM 898 O O . GLY A 1 118 ? 14.855 4.456 -14.885 1.00 89.88 118 GLY A O 1
ATOM 899 N N . ALA A 1 119 ? 14.778 5.485 -16.875 1.00 90.31 119 ALA A N 1
ATOM 900 C CA . ALA A 1 119 ? 15.625 6.608 -16.445 1.00 90.31 119 ALA A CA 1
ATOM 901 C C . ALA A 1 119 ? 14.966 7.453 -15.333 1.00 90.31 119 ALA A C 1
ATOM 903 O O . ALA A 1 119 ? 15.654 8.064 -14.523 1.00 90.31 119 ALA A O 1
ATOM 904 N N . ALA A 1 120 ? 13.632 7.462 -15.297 1.00 92.38 120 ALA A N 1
ATOM 905 C CA . ALA A 1 120 ? 12.809 7.981 -14.216 1.00 92.38 120 ALA A CA 1
ATOM 906 C C . ALA A 1 120 ? 11.586 7.069 -14.033 1.00 92.38 120 ALA A C 1
ATOM 908 O O . ALA A 1 120 ? 11.191 6.362 -14.966 1.00 92.38 120 ALA A O 1
ATOM 909 N N . TYR A 1 121 ? 10.981 7.098 -12.845 1.00 94.94 121 TYR A N 1
ATOM 910 C CA . TYR A 1 121 ? 9.724 6.400 -12.580 1.00 94.94 121 TYR A CA 1
ATOM 911 C C . TYR A 1 121 ? 8.547 7.133 -13.233 1.00 94.94 121 TYR A C 1
ATOM 913 O O . TYR A 1 121 ? 8.396 8.345 -13.083 1.00 94.94 121 TYR A O 1
ATOM 921 N N . SER A 1 122 ? 7.687 6.389 -13.930 1.00 95.00 122 SER A N 1
ATOM 922 C CA . SER A 1 122 ? 6.420 6.884 -14.478 1.00 95.00 122 SER A CA 1
ATOM 923 C C . SER A 1 122 ? 5.266 6.098 -13.867 1.00 95.00 122 SER A C 1
ATOM 925 O O . SER A 1 122 ? 5.187 4.884 -14.040 1.00 95.00 122 SER A O 1
ATOM 927 N N . PHE A 1 123 ? 4.389 6.781 -13.135 1.00 96.25 123 PHE A N 1
ATOM 928 C CA . PHE A 1 123 ? 3.238 6.184 -12.453 1.00 96.25 123 PHE A CA 1
ATOM 929 C C . PHE A 1 123 ? 1.964 6.378 -13.274 1.00 96.25 123 PHE A C 1
ATOM 931 O O . PHE A 1 123 ? 1.833 7.369 -13.993 1.00 96.25 123 PHE A O 1
ATOM 938 N N . ALA A 1 124 ? 1.005 5.466 -13.124 1.00 95.31 124 ALA A N 1
ATOM 939 C CA . ALA A 1 124 ? -0.352 5.685 -13.607 1.00 95.31 124 ALA A CA 1
ATOM 940 C C . ALA A 1 124 ? -0.981 6.937 -12.960 1.00 95.31 124 ALA A C 1
ATOM 942 O O . ALA A 1 124 ? -0.607 7.352 -11.856 1.00 95.31 124 ALA A O 1
ATOM 943 N N . GLU A 1 125 ? -1.955 7.537 -13.646 1.00 92.88 125 GLU A N 1
ATOM 944 C CA . GLU A 1 125 ? -2.631 8.752 -13.170 1.00 92.88 125 GLU A CA 1
ATOM 945 C C . GLU A 1 125 ? -3.375 8.512 -11.853 1.00 92.88 125 GLU A C 1
ATOM 947 O O . GLU A 1 125 ? -3.287 9.323 -10.931 1.00 92.88 125 GLU A O 1
ATOM 952 N N . SER A 1 126 ? -4.044 7.365 -11.736 1.00 90.75 126 SER A N 1
ATOM 953 C CA . SER A 1 126 ? -4.817 6.965 -10.564 1.00 90.75 126 SER A CA 1
ATOM 954 C C . SER A 1 126 ? -4.525 5.522 -10.160 1.00 90.75 126 SER A C 1
ATOM 956 O O . SER A 1 126 ? -4.081 4.698 -10.964 1.00 90.75 126 SER A O 1
ATOM 958 N N . SER A 1 127 ? -4.763 5.222 -8.883 1.00 93.31 127 SER A N 1
ATOM 959 C CA . SER A 1 127 ? -4.791 3.848 -8.395 1.00 93.31 127 SER A CA 1
ATOM 960 C C . SER A 1 127 ? -6.121 3.178 -8.747 1.00 93.31 127 SER A C 1
ATOM 962 O O . SER A 1 127 ? -7.161 3.826 -8.886 1.00 93.31 127 SER A O 1
ATOM 964 N N . ILE A 1 128 ? -6.087 1.856 -8.880 1.00 92.25 128 ILE A N 1
ATOM 965 C CA . ILE A 1 128 ? -7.243 1.009 -9.173 1.00 92.25 128 ILE A CA 1
ATOM 966 C C . ILE A 1 128 ? -7.486 0.036 -8.022 1.00 92.25 128 ILE A C 1
ATOM 968 O O . ILE A 1 128 ? -6.551 -0.498 -7.432 1.00 92.25 128 ILE A O 1
ATOM 972 N N . CYS A 1 129 ? -8.752 -0.217 -7.698 1.00 92.81 129 CYS A N 1
ATOM 973 C CA . CYS A 1 129 ? -9.123 -1.246 -6.730 1.00 92.81 129 CYS A CA 1
ATOM 974 C C . CYS A 1 129 ? -9.161 -2.602 -7.448 1.00 92.81 129 CYS A C 1
ATOM 976 O O . CYS A 1 129 ? -10.081 -2.854 -8.223 1.00 92.81 129 CYS A O 1
ATOM 978 N N . MET A 1 130 ? -8.180 -3.468 -7.189 1.00 91.06 130 MET A N 1
ATOM 979 C CA . MET A 1 130 ? -8.064 -4.796 -7.814 1.00 91.06 130 MET A CA 1
ATOM 980 C C . MET A 1 130 ? -8.941 -5.857 -7.144 1.00 91.06 130 MET A C 1
ATOM 982 O O . MET A 1 130 ? -9.203 -6.909 -7.720 1.00 91.06 130 MET A O 1
ATOM 986 N N . GLY A 1 131 ? -9.404 -5.595 -5.924 1.00 92.56 131 GLY A N 1
ATOM 987 C CA . GLY A 1 131 ? -10.289 -6.497 -5.203 1.00 92.56 131 GLY A CA 1
ATOM 988 C C . GLY A 1 131 ? -10.251 -6.253 -3.707 1.00 92.56 131 GLY A C 1
ATOM 989 O O . GLY A 1 131 ? -9.879 -5.172 -3.243 1.00 92.56 131 GLY A O 1
ATOM 990 N N . THR A 1 132 ? -10.636 -7.277 -2.954 1.00 94.62 132 THR A N 1
ATOM 991 C CA . THR A 1 132 ? -10.607 -7.258 -1.493 1.00 94.62 132 THR A CA 1
ATOM 992 C C . THR A 1 132 ? -9.917 -8.496 -0.947 1.00 94.62 132 THR A C 1
ATOM 994 O O . THR A 1 132 ? -10.162 -9.601 -1.430 1.00 94.62 132 THR A O 1
ATOM 997 N N . VAL A 1 133 ? -9.120 -8.318 0.099 1.00 94.31 133 VAL A N 1
ATOM 998 C CA . VAL A 1 133 ? -8.471 -9.390 0.865 1.00 94.31 133 VAL A CA 1
ATOM 999 C C . VAL A 1 133 ? -8.978 -9.371 2.303 1.00 94.31 133 VAL A C 1
ATOM 1001 O O . VAL A 1 133 ? -9.656 -8.430 2.708 1.00 94.31 133 VAL A O 1
ATOM 1004 N N . ARG A 1 134 ? -8.694 -10.408 3.095 1.00 94.44 134 ARG A N 1
ATOM 1005 C CA . ARG A 1 134 ? -9.051 -10.386 4.519 1.00 94.44 134 ARG A CA 1
ATOM 1006 C C . ARG A 1 134 ? -8.309 -9.238 5.204 1.00 94.44 134 ARG A C 1
ATOM 1008 O O . ARG A 1 134 ? -7.105 -9.097 5.022 1.00 94.44 134 ARG A O 1
ATOM 1015 N N . SER A 1 135 ? -9.029 -8.433 5.979 1.00 93.94 135 SER A N 1
ATOM 1016 C CA . SER A 1 135 ? -8.434 -7.310 6.703 1.00 93.94 135 SER A CA 1
ATOM 1017 C C . SER A 1 135 ? -7.396 -7.795 7.708 1.00 93.94 135 SER A C 1
ATOM 1019 O O . SER A 1 135 ? -7.624 -8.776 8.423 1.00 93.94 135 SER A O 1
ATOM 1021 N N . LEU A 1 136 ? -6.284 -7.066 7.821 1.00 92.94 136 LEU A N 1
ATOM 1022 C CA . LEU A 1 136 ? -5.275 -7.344 8.840 1.00 92.94 136 LEU A CA 1
ATOM 1023 C C . LEU A 1 136 ? -5.816 -7.098 10.259 1.00 92.94 136 LEU A C 1
ATOM 1025 O O . LEU A 1 136 ? -5.320 -7.717 11.194 1.00 92.94 136 LEU A O 1
ATOM 1029 N N . PHE A 1 137 ? -6.892 -6.314 10.424 1.00 87.88 137 PHE A N 1
ATOM 1030 C CA . PHE A 1 137 ? -7.632 -6.223 11.691 1.00 87.88 137 PHE A CA 1
ATOM 1031 C C . PHE A 1 137 ? -8.401 -7.508 12.027 1.00 87.88 137 PHE A C 1
ATOM 1033 O O . PHE A 1 137 ? -8.455 -7.922 13.185 1.00 87.88 137 PHE A O 1
ATOM 1040 N N . ALA A 1 138 ? -8.966 -8.185 11.024 1.00 80.94 138 ALA A N 1
ATOM 1041 C CA . ALA A 1 138 ? -9.742 -9.412 11.228 1.00 80.94 138 ALA A CA 1
ATOM 1042 C C . ALA A 1 138 ? -8.875 -10.608 11.664 1.00 80.94 138 ALA A C 1
ATOM 1044 O O . ALA A 1 138 ? -9.392 -11.603 12.187 1.00 80.94 138 ALA A O 1
ATOM 1045 N N . ASP A 1 139 ? -7.565 -10.522 11.436 1.00 66.94 139 ASP A N 1
ATOM 1046 C CA . ASP A 1 139 ? -6.565 -11.471 11.928 1.00 66.94 139 ASP A CA 1
ATOM 1047 C C . ASP A 1 139 ? -6.110 -11.166 13.365 1.00 66.94 139 ASP A C 1
ATOM 1049 O O . ASP A 1 139 ? -5.569 -12.052 14.019 1.00 66.94 139 ASP A O 1
ATOM 1053 N N . VAL A 1 140 ? -6.341 -9.943 13.854 1.00 64.00 140 VAL A N 1
ATOM 1054 C CA . VAL A 1 140 ? -5.920 -9.456 15.180 1.00 64.00 140 VAL A CA 1
ATOM 1055 C C . VAL A 1 140 ? -6.987 -9.684 16.257 1.00 64.00 140 VAL A C 1
ATOM 1057 O O . VAL A 1 140 ? -6.659 -9.840 17.428 1.00 64.00 140 VAL A O 1
ATOM 1060 N N . ALA A 1 141 ? -8.267 -9.737 15.885 1.00 55.75 141 ALA A N 1
ATOM 1061 C CA . ALA A 1 141 ? -9.384 -9.911 16.820 1.00 55.75 141 ALA A CA 1
ATOM 1062 C C . ALA A 1 141 ? -9.611 -11.367 17.308 1.00 55.75 141 ALA A C 1
ATOM 1064 O O . ALA A 1 141 ? -10.689 -11.674 17.821 1.00 55.75 141 ALA A O 1
ATOM 1065 N N . ARG A 1 142 ? -8.641 -12.273 17.122 1.00 44.53 142 ARG A N 1
ATOM 1066 C CA . ARG A 1 142 ? -8.677 -13.676 17.577 1.00 44.53 142 ARG A CA 1
ATOM 1067 C C . ARG A 1 142 ? -7.547 -13.957 18.551 1.00 44.53 142 ARG A C 1
ATOM 1069 O O . ARG A 1 142 ? -7.807 -14.736 19.492 1.00 44.53 142 ARG A O 1
#

Sequence (142 aa):
MYATSIATHAMPAEALRIAVDHAFAEARSCLIGCGSLVPFTIMCASDGYDIVEHHGRSARDIYRSVRDLLVREKPEAYAFVYDGFVDVDAGHTGALICEAACREDSMARLMVLPYRAGAAYSFAESSICMGTVRSL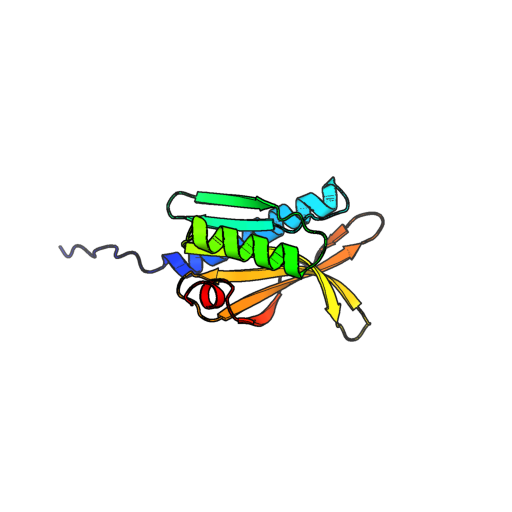FADVAR

Radius of gyration: 16.35 Å; Cα contacts (8 Å, |Δi|>4): 271; chains: 1; bounding box: 51×40×42 Å